Protein AF-D7UZS5-F1 (afdb_monomer_lite)

Foldseek 3Di:
DDPVVVPPQQDDLVLLQQLLCLVVVLCVLLQHDLVLLCVLLVHDSVVNCCSNVVPPDGSVVNLVSLQSSCVSNVHDSCLSSDHSVVSVPDDHDNPDPSHDPPVDVVVVVVVVVVVVVVVPPD

Sequence (122 aa):
MSRKAIQEDIMEDKEKERIAANIAIYMKWNGYTERTFAQATKLSQATLKAITTNKTMKPVKFKKYVEKISANLGLDNEYFTREQAEITAAPIQYSDENKLHLGDEKLSAISLLLKISEIHYK

Structure (mmCIF, N/CA/C/O backbone):
data_AF-D7UZS5-F1
#
_entry.id   AF-D7UZS5-F1
#
loop_
_atom_site.group_PDB
_atom_site.id
_atom_site.type_symbol
_atom_site.label_atom_id
_atom_site.label_alt_id
_atom_site.label_comp_id
_atom_site.label_asym_id
_atom_site.label_entity_id
_atom_site.label_seq_id
_atom_site.pdbx_PDB_ins_code
_atom_site.Cartn_x
_atom_site.Cartn_y
_atom_site.Cartn_z
_atom_site.occupancy
_atom_site.B_iso_or_equiv
_atom_site.auth_seq_id
_atom_site.auth_comp_id
_atom_site.auth_asym_id
_atom_site.auth_atom_id
_atom_site.pdbx_PDB_model_num
ATOM 1 N N . MET A 1 1 ? 31.670 15.719 -12.251 1.00 45.47 1 MET A N 1
ATOM 2 C CA . MET A 1 1 ? 30.822 15.337 -11.102 1.00 45.47 1 MET A CA 1
ATOM 3 C C . MET A 1 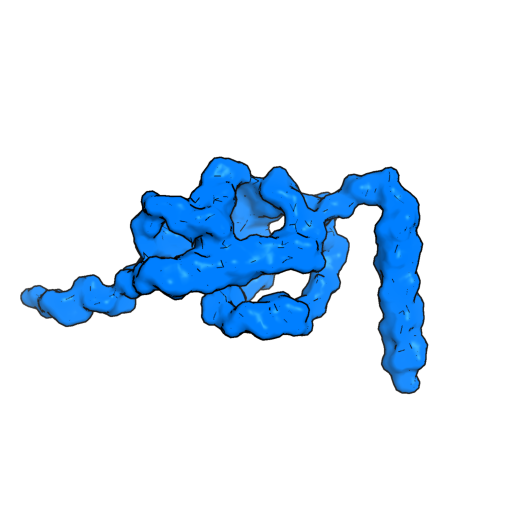1 ? 30.240 13.952 -11.349 1.00 45.47 1 MET A C 1
ATOM 5 O O . MET A 1 1 ? 29.971 13.607 -12.490 1.00 45.47 1 MET A O 1
ATOM 9 N N . SER A 1 2 ? 30.195 13.150 -10.292 1.00 46.78 2 SER A N 1
ATOM 10 C CA . SER A 1 2 ? 30.206 11.683 -10.243 1.00 46.78 2 SER A CA 1
ATOM 11 C C . SER A 1 2 ? 29.033 10.951 -10.925 1.00 46.78 2 SER A C 1
ATOM 13 O O . SER A 1 2 ? 27.880 11.225 -10.616 1.00 46.78 2 SER A O 1
ATOM 15 N N . ARG A 1 3 ? 29.324 9.926 -11.751 1.00 48.44 3 ARG A N 1
ATOM 16 C CA . ARG A 1 3 ? 28.3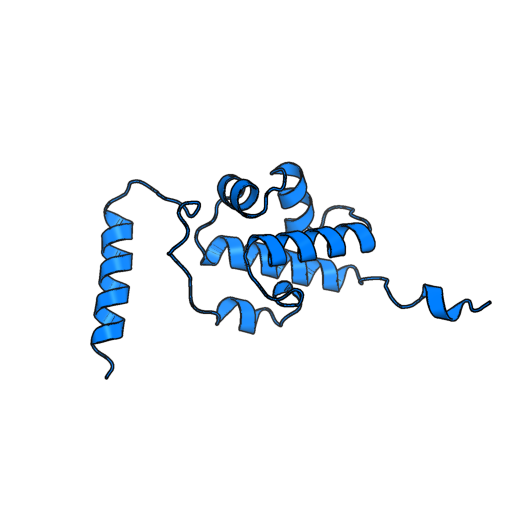44 8.905 -12.199 1.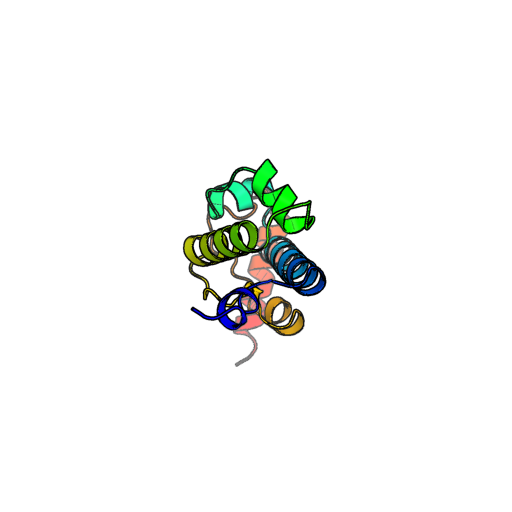00 48.44 3 ARG A CA 1
ATOM 17 C C . ARG A 1 3 ? 27.912 7.950 -11.073 1.00 48.44 3 ARG A C 1
ATOM 19 O O . ARG A 1 3 ? 26.913 7.263 -11.240 1.00 48.44 3 ARG A O 1
ATOM 26 N N . LYS A 1 4 ? 28.610 7.920 -9.925 1.00 42.91 4 LYS A N 1
ATOM 27 C CA . LYS A 1 4 ? 28.224 7.069 -8.780 1.00 42.91 4 LYS A CA 1
ATOM 28 C C . LYS A 1 4 ? 26.938 7.533 -8.086 1.00 42.91 4 LYS A C 1
ATOM 30 O O . LYS A 1 4 ? 26.222 6.691 -7.573 1.00 42.91 4 LYS A O 1
ATOM 35 N N . ALA A 1 5 ? 26.593 8.821 -8.151 1.00 44.00 5 ALA A N 1
ATOM 36 C CA . ALA A 1 5 ? 25.375 9.349 -7.523 1.00 44.00 5 ALA A CA 1
ATOM 37 C C . ALA A 1 5 ? 24.077 9.021 -8.294 1.00 44.00 5 ALA A C 1
ATOM 39 O O . ALA A 1 5 ? 22.988 9.320 -7.821 1.00 44.00 5 ALA A O 1
ATOM 40 N N . ILE A 1 6 ? 24.171 8.428 -9.492 1.00 51.81 6 ILE A N 1
ATOM 41 C CA . ILE A 1 6 ? 22.996 8.053 -10.304 1.00 51.81 6 ILE A CA 1
ATOM 42 C C . ILE A 1 6 ? 22.544 6.610 -9.992 1.00 51.81 6 ILE A C 1
ATOM 44 O O . ILE A 1 6 ? 21.435 6.220 -10.347 1.00 51.81 6 ILE A O 1
ATOM 48 N N . GLN A 1 7 ? 23.367 5.825 -9.288 1.00 45.41 7 GLN A N 1
ATOM 49 C CA . GLN A 1 7 ? 23.107 4.407 -9.017 1.00 45.41 7 GLN A CA 1
ATOM 50 C C . GLN A 1 7 ? 22.282 4.162 -7.733 1.00 45.41 7 GLN A C 1
ATOM 52 O O . GLN A 1 7 ? 21.791 3.057 -7.541 1.00 45.41 7 GLN A O 1
ATOM 57 N N . GLU A 1 8 ? 22.106 5.165 -6.865 1.00 50.44 8 GLU A N 1
ATOM 58 C CA . GLU A 1 8 ? 21.666 4.962 -5.470 1.00 50.44 8 GLU A CA 1
ATOM 59 C C . GLU A 1 8 ? 20.153 5.063 -5.193 1.00 50.44 8 GLU A C 1
ATOM 61 O O . GLU A 1 8 ? 19.758 4.943 -4.041 1.00 50.44 8 GLU A O 1
ATOM 66 N N . ASP A 1 9 ? 19.270 5.224 -6.185 1.00 55.72 9 ASP A N 1
ATOM 67 C CA . ASP A 1 9 ? 17.814 5.255 -5.894 1.00 55.72 9 ASP A CA 1
ATOM 68 C C . ASP A 1 9 ? 16.962 4.580 -6.985 1.00 55.72 9 ASP A C 1
ATOM 70 O O . ASP A 1 9 ? 15.845 4.998 -7.310 1.00 55.72 9 ASP A O 1
ATOM 74 N N . ILE A 1 10 ? 17.503 3.521 -7.599 1.00 60.22 10 ILE A N 1
ATOM 75 C CA . ILE A 1 10 ? 16.723 2.635 -8.468 1.00 60.22 10 ILE A CA 1
ATOM 76 C C . ILE A 1 10 ? 16.123 1.545 -7.584 1.00 60.22 10 ILE A C 1
ATOM 78 O O . ILE A 1 10 ? 16.785 0.572 -7.245 1.00 60.22 10 ILE A O 1
ATOM 82 N N . MET A 1 11 ? 14.853 1.710 -7.217 1.00 69.12 11 MET A N 1
ATOM 83 C CA . MET A 1 11 ? 14.080 0.619 -6.627 1.00 69.12 11 MET A CA 1
ATOM 84 C C . MET A 1 11 ? 13.979 -0.509 -7.658 1.00 69.12 11 MET A C 1
ATOM 86 O O . MET A 1 11 ? 13.442 -0.295 -8.751 1.00 69.12 11 MET A O 1
ATOM 90 N N . GLU A 1 12 ? 14.518 -1.680 -7.323 1.00 78.94 12 GLU A N 1
ATOM 91 C CA . GLU A 1 12 ? 14.425 -2.867 -8.170 1.00 78.94 12 GLU A CA 1
ATOM 92 C C . GLU A 1 12 ? 12.958 -3.270 -8.364 1.00 78.94 12 GLU A C 1
ATOM 94 O O . GLU A 1 12 ? 12.123 -3.091 -7.474 1.00 78.94 12 GLU A O 1
ATOM 99 N N . ASP A 1 13 ? 12.617 -3.843 -9.520 1.00 82.69 13 ASP A N 1
ATOM 100 C CA . ASP A 1 13 ? 11.224 -4.212 -9.794 1.00 82.69 13 ASP A CA 1
ATOM 101 C C . ASP A 1 13 ? 10.686 -5.255 -8.801 1.00 82.69 13 ASP A C 1
ATOM 103 O O . ASP A 1 13 ? 9.529 -5.151 -8.401 1.00 82.69 13 ASP A O 1
ATOM 107 N N . LYS A 1 14 ? 11.536 -6.166 -8.304 1.00 85.81 14 LYS A N 1
ATOM 108 C CA . LYS A 1 14 ? 11.178 -7.119 -7.235 1.00 85.81 14 LYS A CA 1
ATOM 109 C C . LYS A 1 14 ? 10.807 -6.429 -5.923 1.00 85.81 14 LYS A C 1
ATOM 111 O O . LYS A 1 14 ? 9.888 -6.854 -5.229 1.00 85.81 14 LYS A O 1
ATOM 116 N N . GLU A 1 15 ? 11.507 -5.352 -5.589 1.00 87.62 15 GLU A N 1
ATOM 117 C CA . GLU A 1 15 ? 11.249 -4.593 -4.369 1.00 87.62 15 GLU A CA 1
ATOM 118 C C . GLU A 1 15 ? 9.915 -3.843 -4.467 1.00 87.62 15 GLU A C 1
ATOM 120 O O . GLU A 1 15 ? 9.114 -3.842 -3.531 1.00 87.62 15 GLU A O 1
ATOM 125 N N . LYS A 1 16 ? 9.606 -3.296 -5.648 1.00 89.50 16 LYS A N 1
ATOM 126 C CA . LYS A 1 16 ? 8.289 -2.706 -5.922 1.00 89.50 16 LYS A CA 1
ATOM 127 C C . LYS A 1 16 ? 7.164 -3.734 -5.815 1.00 89.50 16 LYS A C 1
ATOM 129 O O . LYS A 1 16 ? 6.119 -3.414 -5.254 1.00 89.50 16 LYS A O 1
ATOM 134 N N . GLU A 1 17 ? 7.365 -4.951 -6.325 1.00 89.81 17 GLU A N 1
ATOM 135 C CA . GLU A 1 17 ? 6.389 -6.045 -6.195 1.00 89.81 17 GLU A CA 1
ATOM 136 C C . GLU A 1 17 ? 6.116 -6.381 -4.731 1.00 89.81 17 GLU A C 1
ATOM 138 O O . GLU A 1 17 ? 4.957 -6.489 -4.330 1.00 89.81 17 GLU A O 1
ATOM 143 N N . ARG A 1 18 ? 7.171 -6.478 -3.919 1.00 90.44 18 ARG A N 1
ATOM 144 C CA . ARG A 1 18 ? 7.064 -6.760 -2.486 1.00 90.44 18 ARG A CA 1
ATOM 145 C C . ARG A 1 18 ? 6.297 -5.667 -1.744 1.00 90.44 18 ARG A C 1
ATOM 147 O O . ARG A 1 18 ? 5.355 -5.964 -1.014 1.00 90.44 18 ARG A O 1
ATOM 154 N N . ILE A 1 19 ? 6.640 -4.400 -1.976 1.00 91.56 19 ILE A N 1
ATOM 155 C CA . ILE A 1 19 ? 5.947 -3.257 -1.363 1.00 91.56 19 ILE A CA 1
ATOM 156 C C . ILE A 1 19 ? 4.479 -3.204 -1.817 1.00 91.56 19 ILE A C 1
ATOM 158 O O . ILE A 1 19 ? 3.581 -2.980 -1.004 1.00 91.56 19 ILE A O 1
ATOM 162 N N . ALA A 1 20 ? 4.205 -3.450 -3.101 1.00 91.94 20 ALA A N 1
ATOM 163 C CA . ALA A 1 20 ? 2.844 -3.509 -3.629 1.00 91.94 20 ALA A CA 1
ATOM 164 C C . ALA A 1 20 ? 2.017 -4.624 -2.963 1.00 91.94 20 ALA A C 1
ATOM 166 O O . ALA A 1 20 ? 0.866 -4.392 -2.581 1.00 91.94 20 ALA A O 1
ATOM 167 N N . ALA A 1 21 ? 2.616 -5.803 -2.768 1.00 91.19 21 ALA A N 1
ATOM 168 C CA . ALA A 1 21 ? 2.002 -6.913 -2.048 1.00 91.19 21 ALA A CA 1
ATOM 169 C C . ALA A 1 21 ? 1.731 -6.557 -0.578 1.00 91.19 21 ALA A C 1
ATOM 171 O O . ALA A 1 21 ? 0.627 -6.797 -0.090 1.00 91.19 21 ALA A O 1
ATOM 172 N N . ASN A 1 22 ? 2.681 -5.910 0.103 1.00 92.38 22 ASN A N 1
ATOM 173 C CA . ASN A 1 22 ? 2.515 -5.439 1.479 1.00 92.38 22 ASN A CA 1
ATOM 174 C C . ASN A 1 22 ? 1.343 -4.455 1.615 1.00 92.38 22 ASN A C 1
ATOM 176 O O . ASN A 1 22 ? 0.530 -4.585 2.531 1.00 92.38 22 ASN A O 1
ATOM 180 N N . ILE A 1 23 ? 1.199 -3.510 0.681 1.00 91.62 23 ILE A N 1
ATOM 181 C CA . ILE A 1 23 ? 0.060 -2.579 0.657 1.00 91.62 23 ILE A CA 1
ATOM 182 C C . ILE A 1 23 ? -1.255 -3.340 0.449 1.00 91.62 23 ILE A C 1
ATOM 184 O O . ILE A 1 23 ? -2.226 -3.102 1.167 1.00 91.62 23 ILE A O 1
ATOM 188 N N . ALA A 1 24 ? -1.296 -4.285 -0.494 1.00 89.94 24 ALA A N 1
ATOM 189 C CA . ALA A 1 24 ? -2.490 -5.089 -0.754 1.00 89.94 24 ALA A CA 1
ATOM 190 C C . ALA A 1 24 ? -2.896 -5.951 0.458 1.00 89.94 24 ALA A C 1
ATOM 192 O O . ALA A 1 24 ? -4.083 -6.087 0.766 1.00 89.94 24 ALA A O 1
ATOM 193 N N . ILE A 1 25 ? -1.917 -6.499 1.179 1.00 88.75 25 ILE A N 1
ATOM 194 C CA . ILE A 1 25 ? -2.129 -7.240 2.426 1.00 88.75 25 ILE A CA 1
ATOM 195 C C . ILE A 1 25 ? -2.688 -6.314 3.494 1.00 88.75 25 ILE A C 1
ATOM 197 O O . ILE A 1 25 ? -3.739 -6.614 4.054 1.00 88.75 25 ILE A O 1
ATOM 201 N N . TYR A 1 26 ? -2.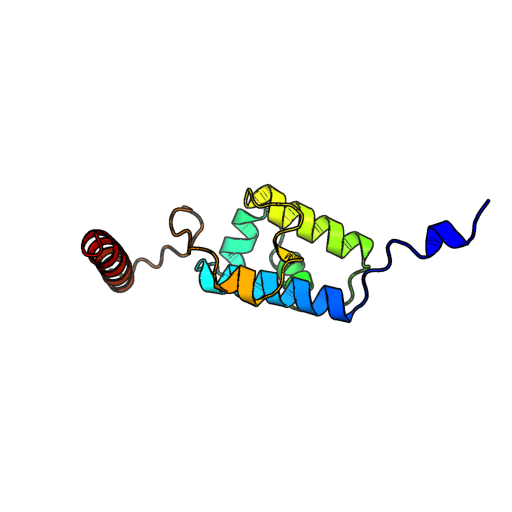052 -5.168 3.726 1.00 89.00 26 TYR A N 1
ATOM 202 C CA . TYR A 1 26 ? -2.525 -4.194 4.702 1.00 89.00 26 TYR A CA 1
ATOM 203 C C . TYR A 1 26 ? -3.978 -3.786 4.438 1.00 89.00 26 TYR A C 1
ATOM 205 O O . TYR A 1 26 ? -4.788 -3.779 5.366 1.00 89.00 26 TYR A O 1
ATOM 213 N N . MET A 1 27 ? -4.329 -3.517 3.173 1.00 88.00 27 MET A N 1
ATOM 214 C CA . MET A 1 27 ? -5.704 -3.224 2.762 1.00 88.00 27 MET A CA 1
ATOM 215 C C . MET A 1 27 ? -6.664 -4.339 3.177 1.00 88.00 27 MET A C 1
ATOM 217 O O . MET A 1 27 ? -7.683 -4.068 3.806 1.00 88.00 27 MET A O 1
ATOM 221 N N . LYS A 1 28 ? -6.330 -5.593 2.853 1.00 84.38 28 LYS A N 1
ATOM 222 C CA . LYS A 1 28 ? -7.182 -6.752 3.138 1.00 84.38 28 LYS A CA 1
ATOM 223 C C . LYS A 1 28 ? -7.355 -6.984 4.640 1.00 84.38 28 LYS A C 1
ATOM 225 O O . LYS A 1 28 ? -8.471 -7.214 5.092 1.00 84.38 28 LYS A O 1
ATOM 230 N N . TRP A 1 29 ? -6.268 -6.907 5.402 1.00 81.69 29 TRP A N 1
ATOM 231 C CA . TRP A 1 29 ? -6.264 -7.185 6.840 1.00 81.69 29 TRP A CA 1
ATOM 232 C C . TRP A 1 29 ? -6.956 -6.097 7.655 1.00 81.69 29 TRP A C 1
ATOM 234 O O . TRP A 1 29 ? -7.631 -6.403 8.628 1.00 81.69 29 TRP A O 1
ATOM 244 N N . ASN A 1 30 ? -6.860 -4.839 7.223 1.00 80.38 30 ASN A N 1
ATOM 245 C CA . ASN A 1 30 ? -7.555 -3.724 7.864 1.00 80.38 30 ASN A CA 1
ATOM 246 C C . ASN A 1 30 ? -8.970 -3.496 7.307 1.00 80.38 30 ASN A C 1
ATOM 248 O O . ASN A 1 30 ? -9.595 -2.489 7.628 1.00 80.38 30 ASN A O 1
ATOM 252 N N . GLY A 1 31 ? -9.483 -4.402 6.466 1.00 79.69 31 GLY A N 1
ATOM 253 C CA . GLY A 1 31 ? -10.851 -4.327 5.955 1.00 79.69 31 GLY A CA 1
ATOM 254 C C . GLY A 1 31 ? -11.105 -3.129 5.037 1.00 79.69 31 GLY A C 1
ATOM 255 O O . GLY A 1 31 ? -12.197 -2.569 5.045 1.00 79.69 31 GLY A O 1
ATOM 256 N N . TYR A 1 32 ? -10.121 -2.703 4.248 1.00 84.69 32 TYR A N 1
ATOM 257 C CA . TYR A 1 32 ? -10.335 -1.698 3.214 1.00 84.69 32 TYR A CA 1
ATOM 258 C C . TYR A 1 32 ? -10.744 -2.337 1.883 1.00 84.69 32 TYR A C 1
ATOM 260 O O . TYR A 1 32 ? -10.190 -3.341 1.439 1.00 84.69 32 TYR A O 1
ATOM 268 N N . THR A 1 33 ? -11.673 -1.685 1.187 1.00 87.38 33 THR A N 1
ATOM 269 C CA . THR A 1 33 ? -11.873 -1.877 -0.257 1.00 87.38 33 THR A CA 1
ATOM 270 C C . THR A 1 33 ? -10.969 -0.922 -1.022 1.00 87.38 33 THR A C 1
ATOM 272 O O . THR A 1 33 ? -10.502 0.066 -0.461 1.00 87.38 33 THR A O 1
ATOM 275 N N . GLU A 1 34 ? -10.781 -1.131 -2.327 1.00 86.38 34 GLU A N 1
ATOM 276 C CA . GLU A 1 34 ? -10.075 -0.153 -3.174 1.00 86.38 34 GLU A CA 1
ATOM 277 C C . GLU A 1 34 ? -10.667 1.259 -3.038 1.00 86.38 34 GLU A C 1
ATOM 279 O O . GLU A 1 34 ? -9.932 2.243 -2.986 1.00 86.38 34 GLU A O 1
ATOM 284 N N . ARG A 1 35 ? -12.000 1.365 -2.925 1.00 86.06 35 ARG A N 1
ATOM 285 C CA . ARG A 1 35 ? -12.696 2.645 -2.763 1.00 86.06 35 ARG A CA 1
ATOM 286 C C . ARG A 1 35 ? -12.395 3.304 -1.426 1.00 86.06 35 ARG A C 1
ATOM 288 O O . ARG A 1 35 ? -12.076 4.488 -1.403 1.00 86.06 35 ARG A O 1
ATOM 295 N N . THR A 1 36 ? -12.527 2.566 -0.332 1.00 86.19 36 THR A N 1
ATOM 296 C CA . THR A 1 36 ? -12.321 3.145 0.996 1.00 86.19 36 THR A CA 1
ATOM 297 C C . THR A 1 36 ? -10.850 3.410 1.288 1.00 86.19 36 THR A C 1
ATOM 299 O O . THR A 1 36 ? -10.515 4.424 1.893 1.00 86.19 36 THR A O 1
ATOM 302 N N . PHE A 1 37 ? -9.948 2.584 0.756 1.00 89.88 37 PHE A N 1
ATOM 303 C CA . PHE A 1 37 ? -8.515 2.849 0.817 1.00 89.88 37 PHE A CA 1
ATOM 304 C C . PHE A 1 37 ? -8.120 4.087 0.003 1.00 89.88 37 PHE A C 1
ATOM 306 O O . PHE A 1 37 ? -7.274 4.866 0.434 1.00 89.88 37 PHE A O 1
ATOM 313 N N . ALA A 1 38 ? -8.753 4.313 -1.155 1.00 89.62 38 ALA A N 1
ATOM 314 C CA . ALA A 1 38 ? -8.572 5.534 -1.948 1.00 89.62 38 ALA A CA 1
ATOM 315 C C . ALA A 1 38 ? -8.941 6.790 -1.158 1.00 89.62 38 ALA A C 1
ATOM 317 O O . ALA A 1 38 ? -8.209 7.779 -1.190 1.00 89.62 38 ALA A O 1
ATOM 318 N N . GLN A 1 39 ? -10.043 6.730 -0.410 1.00 89.19 39 GLN A N 1
ATOM 319 C CA . GLN A 1 39 ? -10.480 7.820 0.457 1.00 89.19 39 GLN A CA 1
ATOM 320 C C . GLN A 1 39 ? -9.492 8.049 1.607 1.00 89.19 39 GLN A C 1
ATOM 322 O O . GLN A 1 39 ? -9.009 9.170 1.762 1.00 89.19 39 GLN A O 1
ATOM 327 N N . ALA A 1 40 ? -9.118 6.989 2.332 1.00 86.81 40 ALA A N 1
ATOM 328 C CA . ALA A 1 40 ? -8.174 7.065 3.450 1.00 86.81 40 ALA A CA 1
ATOM 329 C C . ALA A 1 40 ? -6.803 7.621 3.020 1.00 86.81 40 ALA A C 1
ATOM 331 O O . ALA A 1 40 ? -6.243 8.506 3.658 1.00 86.81 40 ALA A O 1
ATOM 332 N N . THR A 1 41 ? -6.283 7.165 1.878 1.00 90.06 41 THR A N 1
ATOM 333 C CA . THR A 1 41 ? -4.965 7.579 1.362 1.00 90.06 41 THR A CA 1
ATOM 334 C C . THR A 1 41 ? -5.001 8.849 0.513 1.00 90.06 41 THR A C 1
ATOM 336 O O . THR A 1 41 ? -3.948 9.303 0.064 1.00 90.06 41 THR A O 1
ATOM 339 N N . LYS A 1 42 ? -6.183 9.435 0.270 1.00 90.62 42 LYS A N 1
ATOM 340 C CA . LYS A 1 42 ? -6.391 10.600 -0.615 1.00 90.62 42 LYS A CA 1
ATOM 341 C C . LYS A 1 42 ? -5.781 10.414 -2.014 1.00 90.62 42 LYS A C 1
ATOM 343 O O . LYS A 1 42 ? -5.293 11.363 -2.632 1.00 90.62 42 LYS A O 1
ATOM 348 N N . LEU A 1 43 ? -5.799 9.183 -2.522 1.00 90.50 43 LEU A N 1
ATOM 349 C CA . LEU A 1 43 ? -5.348 8.822 -3.866 1.00 90.50 43 LEU A CA 1
ATOM 350 C C . LEU A 1 43 ? -6.542 8.414 -4.729 1.00 90.50 43 LEU A C 1
ATOM 352 O O . LEU A 1 43 ? -7.557 7.945 -4.227 1.00 90.50 43 LEU A O 1
ATOM 356 N N . SER A 1 44 ? -6.433 8.553 -6.052 1.00 91.31 44 SER A N 1
ATOM 357 C CA . SER A 1 44 ? -7.468 8.009 -6.937 1.00 91.31 44 SER A CA 1
ATOM 358 C C . SER A 1 44 ? -7.412 6.479 -6.958 1.00 91.31 44 SER A C 1
ATOM 360 O O . SER A 1 44 ? -6.329 5.893 -6.903 1.00 91.31 44 SER A O 1
ATOM 362 N N . GLN A 1 45 ? -8.565 5.822 -7.121 1.00 89.38 45 GLN A N 1
ATOM 363 C CA . GLN A 1 45 ? -8.638 4.357 -7.245 1.00 89.38 45 GLN A CA 1
ATOM 364 C C . GLN A 1 45 ? -7.740 3.827 -8.371 1.00 89.38 45 GLN A C 1
ATOM 366 O O . GLN A 1 45 ? -7.053 2.826 -8.201 1.00 89.38 45 GLN A O 1
ATOM 371 N N . ALA A 1 46 ? -7.677 4.537 -9.503 1.00 90.06 46 ALA A N 1
ATOM 372 C CA . ALA A 1 46 ? -6.796 4.182 -10.613 1.00 90.06 46 ALA A CA 1
ATOM 373 C C . ALA A 1 46 ? -5.308 4.219 -10.218 1.00 90.06 46 ALA A C 1
ATOM 375 O O . ALA A 1 46 ? -4.539 3.350 -10.628 1.00 90.06 46 ALA A O 1
ATOM 376 N N . THR A 1 47 ? -4.910 5.197 -9.397 1.00 89.88 47 THR A N 1
ATOM 377 C CA . THR A 1 47 ? -3.536 5.305 -8.886 1.00 89.88 47 THR A CA 1
ATOM 378 C C . THR A 1 47 ? -3.233 4.169 -7.919 1.00 89.88 47 THR A C 1
ATOM 380 O O . THR A 1 47 ? -2.208 3.513 -8.072 1.00 89.88 47 THR A O 1
ATOM 383 N N . LEU A 1 48 ? -4.133 3.885 -6.975 1.00 90.31 48 LEU A N 1
ATOM 384 C CA . LEU A 1 48 ? -3.965 2.769 -6.043 1.00 90.31 48 LEU A CA 1
ATOM 385 C C . LEU A 1 48 ? -3.866 1.433 -6.759 1.00 90.31 48 LEU A C 1
ATOM 387 O O . LEU A 1 48 ? -2.949 0.671 -6.485 1.00 90.31 48 LEU A O 1
ATOM 391 N N . LYS A 1 49 ? -4.742 1.190 -7.734 1.00 89.94 49 LYS A N 1
ATOM 392 C CA . LYS A 1 49 ? -4.691 -0.020 -8.550 1.00 89.94 49 LYS A CA 1
ATOM 393 C C . LYS A 1 49 ? -3.361 -0.143 -9.282 1.00 89.94 49 LYS A C 1
ATOM 395 O O . LYS A 1 49 ? -2.817 -1.236 -9.369 1.00 89.94 49 LYS A O 1
ATOM 400 N N . ALA A 1 50 ? -2.807 0.956 -9.795 1.00 90.12 50 ALA A N 1
ATOM 401 C CA . ALA A 1 50 ? -1.488 0.934 -10.425 1.00 90.12 50 ALA A CA 1
ATOM 402 C C . ALA A 1 50 ? -0.362 0.593 -9.432 1.00 90.12 50 ALA A C 1
ATOM 404 O O . ALA A 1 50 ? 0.568 -0.114 -9.809 1.00 90.12 50 ALA A O 1
ATOM 405 N N . ILE A 1 51 ? -0.459 1.058 -8.181 1.00 90.19 51 ILE A N 1
ATOM 406 C CA . ILE A 1 51 ? 0.501 0.756 -7.109 1.00 90.19 51 ILE A CA 1
ATOM 407 C C . ILE A 1 51 ? 0.398 -0.715 -6.698 1.00 90.19 51 ILE A C 1
ATOM 409 O O . ILE A 1 51 ? 1.398 -1.421 -6.748 1.00 90.19 51 ILE A O 1
ATOM 413 N N . THR A 1 52 ? -0.798 -1.200 -6.354 1.00 88.25 52 THR A N 1
ATOM 414 C CA . THR A 1 52 ? -1.006 -2.568 -5.844 1.00 88.25 52 THR A CA 1
ATOM 415 C C . THR A 1 52 ? -0.765 -3.648 -6.894 1.00 88.25 52 THR A C 1
ATOM 417 O O . THR A 1 52 ? -0.405 -4.766 -6.547 1.00 88.25 52 THR A O 1
ATOM 420 N N . THR A 1 53 ? -0.924 -3.327 -8.181 1.00 85.56 53 THR A N 1
ATOM 421 C CA . THR A 1 53 ? -0.621 -4.254 -9.288 1.00 85.56 53 THR A CA 1
ATOM 422 C C . THR A 1 53 ? 0.801 -4.112 -9.832 1.00 85.56 53 THR A C 1
ATOM 424 O O . THR A 1 53 ? 1.115 -4.732 -10.843 1.00 85.56 53 THR A O 1
ATOM 427 N N . ASN A 1 54 ? 1.642 -3.276 -9.208 1.00 79.88 54 ASN A N 1
ATOM 428 C CA . ASN A 1 54 ? 2.984 -2.929 -9.687 1.00 79.88 54 ASN A CA 1
ATOM 429 C C . ASN A 1 54 ? 3.024 -2.562 -11.191 1.00 79.88 54 ASN A C 1
ATOM 431 O O . ASN A 1 54 ? 3.968 -2.874 -11.920 1.00 79.88 54 ASN A O 1
ATOM 435 N N . LYS A 1 55 ? 1.979 -1.898 -11.699 1.00 77.31 55 LYS A N 1
ATOM 436 C CA . LYS A 1 55 ? 1.943 -1.475 -13.105 1.00 77.31 55 LYS A CA 1
ATOM 437 C C . LYS A 1 55 ? 2.994 -0.406 -13.362 1.00 77.31 55 LYS A C 1
ATOM 439 O O . LYS A 1 55 ? 3.253 0.416 -12.492 1.00 77.31 55 LYS A O 1
ATOM 444 N N . THR A 1 56 ? 3.522 -0.409 -14.588 1.00 66.00 56 THR A N 1
ATOM 445 C CA . THR A 1 56 ? 4.619 0.371 -15.199 1.00 66.00 56 THR A CA 1
ATOM 446 C C . THR A 1 56 ? 4.817 1.796 -14.657 1.00 66.00 56 THR A C 1
ATOM 448 O O . THR A 1 56 ? 4.610 2.801 -15.337 1.00 66.00 56 THR A O 1
ATOM 451 N N . MET A 1 57 ? 5.233 1.898 -13.399 1.00 80.75 57 MET A N 1
ATOM 452 C CA . MET A 1 57 ? 5.446 3.149 -12.695 1.00 80.75 57 MET A CA 1
ATOM 453 C C . MET A 1 57 ? 6.934 3.335 -12.462 1.00 80.75 57 MET A C 1
ATOM 455 O O . MET A 1 57 ? 7.636 2.417 -12.029 1.00 80.75 57 MET A O 1
ATOM 459 N N . LYS A 1 58 ? 7.411 4.551 -12.738 1.00 86.19 58 LYS A N 1
ATOM 460 C CA . LYS A 1 58 ? 8.795 4.932 -12.457 1.00 86.19 58 LYS A CA 1
ATOM 461 C C . LYS A 1 58 ? 9.074 4.778 -10.950 1.00 86.19 58 LYS A C 1
ATOM 463 O O . LYS A 1 58 ? 8.262 5.286 -10.171 1.00 86.19 58 LYS A O 1
ATOM 468 N N . PRO A 1 59 ? 10.212 4.185 -10.544 1.00 85.81 59 PRO A N 1
ATOM 469 C CA . PRO A 1 59 ? 10.587 3.979 -9.139 1.00 85.81 59 PRO A CA 1
ATOM 470 C C . PRO A 1 59 ? 10.393 5.210 -8.245 1.00 85.81 59 PRO A C 1
ATOM 472 O O . PRO A 1 59 ? 9.712 5.146 -7.227 1.00 85.81 59 PRO A O 1
ATOM 475 N N . VAL A 1 60 ? 10.871 6.373 -8.696 1.00 87.31 60 VAL A N 1
ATOM 476 C CA . VAL A 1 60 ? 10.742 7.651 -7.972 1.00 87.31 60 VAL A CA 1
ATOM 477 C C . VAL A 1 60 ? 9.280 8.027 -7.709 1.00 87.31 60 VAL A C 1
ATOM 479 O O . VAL A 1 60 ? 8.941 8.566 -6.659 1.00 87.31 60 VAL A O 1
ATOM 482 N N . LYS A 1 61 ? 8.390 7.763 -8.671 1.00 89.00 61 LYS A N 1
ATOM 483 C CA . LYS A 1 61 ? 6.962 8.067 -8.531 1.00 89.00 61 LYS A CA 1
ATOM 484 C C . LYS A 1 61 ? 6.284 7.065 -7.596 1.00 89.00 61 LYS A C 1
ATOM 486 O O . LYS A 1 61 ? 5.442 7.472 -6.804 1.00 89.00 61 LYS A O 1
ATOM 491 N N . PHE A 1 62 ? 6.677 5.795 -7.678 1.00 90.06 62 PHE A N 1
ATOM 492 C CA . PHE A 1 62 ? 6.188 4.734 -6.803 1.00 90.06 62 PHE A CA 1
ATOM 493 C C . PHE A 1 62 ? 6.518 5.037 -5.337 1.00 90.06 62 PHE A C 1
ATOM 495 O O . PHE A 1 62 ? 5.600 5.153 -4.531 1.00 90.06 62 PHE A O 1
ATOM 502 N N . LYS A 1 63 ? 7.792 5.314 -5.027 1.00 89.81 63 LYS A N 1
ATOM 503 C CA . LYS A 1 63 ? 8.266 5.698 -3.686 1.00 89.81 63 LYS A CA 1
ATOM 504 C C . LYS A 1 63 ? 7.464 6.865 -3.097 1.00 89.81 63 LYS A C 1
ATOM 506 O O . LYS A 1 63 ? 6.897 6.737 -2.020 1.00 89.81 63 LYS A O 1
ATOM 511 N N . LYS A 1 64 ? 7.278 7.945 -3.867 1.00 90.62 64 LYS A N 1
ATOM 512 C C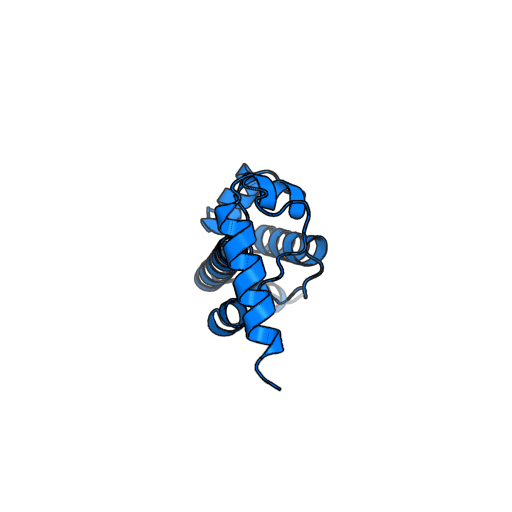A . LYS A 1 64 ? 6.464 9.103 -3.448 1.00 90.62 64 LYS A CA 1
ATOM 513 C C . LYS A 1 64 ? 5.015 8.754 -3.110 1.00 90.62 64 LYS A C 1
ATOM 515 O O . LYS A 1 64 ? 4.404 9.427 -2.285 1.00 90.62 64 LYS A O 1
ATOM 520 N N . TYR A 1 65 ? 4.416 7.777 -3.788 1.00 92.19 65 TYR A N 1
ATOM 521 C CA . TYR A 1 65 ? 3.063 7.350 -3.442 1.00 92.19 65 TYR A CA 1
ATOM 522 C C . TYR A 1 65 ? 3.037 6.469 -2.201 1.00 92.19 65 TYR A C 1
ATOM 524 O O . TYR A 1 65 ? 2.128 6.640 -1.399 1.00 92.19 65 TYR A O 1
ATOM 532 N N . VAL A 1 66 ? 4.017 5.583 -2.024 1.00 91.56 66 VAL A N 1
ATOM 533 C CA . VAL A 1 66 ? 4.155 4.773 -0.805 1.00 91.56 66 VAL A CA 1
ATOM 534 C C . VAL A 1 66 ? 4.300 5.685 0.414 1.00 91.56 66 VAL A C 1
ATOM 536 O O . VAL A 1 66 ? 3.526 5.554 1.354 1.00 91.56 66 VAL A O 1
ATOM 539 N N . GLU A 1 67 ? 5.174 6.692 0.347 1.00 91.62 67 GLU A N 1
ATOM 540 C CA . GLU A 1 67 ? 5.339 7.707 1.400 1.00 91.62 67 GLU A CA 1
ATOM 541 C C . GLU A 1 67 ? 4.025 8.445 1.700 1.00 91.62 67 GLU A C 1
ATOM 543 O O . GLU A 1 67 ? 3.649 8.623 2.856 1.00 91.62 67 GLU A O 1
ATOM 548 N N . LYS A 1 68 ? 3.269 8.838 0.664 1.00 92.00 68 LYS A N 1
ATOM 549 C CA . LYS A 1 68 ? 1.949 9.468 0.844 1.00 92.00 68 LYS A CA 1
ATOM 550 C C . LYS A 1 68 ? 0.931 8.538 1.496 1.00 92.00 68 LYS A C 1
ATOM 552 O O . LYS A 1 68 ? 0.119 9.007 2.288 1.00 92.00 68 LYS A O 1
ATOM 557 N N . ILE A 1 69 ? 0.940 7.257 1.134 1.00 91.75 69 ILE A N 1
ATOM 558 C CA . ILE A 1 69 ? 0.066 6.247 1.735 1.00 91.75 69 ILE A CA 1
ATOM 559 C C . ILE A 1 69 ? 0.413 6.113 3.218 1.00 91.75 69 ILE A C 1
ATOM 561 O O . ILE A 1 69 ? -0.485 6.266 4.041 1.00 91.75 69 ILE A O 1
ATOM 565 N N . SER A 1 70 ? 1.690 5.915 3.560 1.00 90.69 70 SER A N 1
ATOM 566 C CA . SER A 1 70 ? 2.143 5.837 4.953 1.00 90.69 70 SER A CA 1
ATOM 567 C C . SER A 1 70 ? 1.745 7.081 5.746 1.00 90.69 70 SER A C 1
ATOM 569 O O . SER A 1 70 ? 1.090 6.959 6.778 1.00 90.69 70 SER A O 1
ATOM 571 N N . ALA A 1 71 ? 2.028 8.277 5.221 1.00 89.44 71 ALA A N 1
ATOM 572 C CA . ALA A 1 71 ? 1.714 9.535 5.892 1.00 89.44 71 ALA A CA 1
ATOM 573 C C . ALA A 1 71 ? 0.208 9.725 6.140 1.00 89.44 71 ALA A C 1
ATOM 575 O O . ALA A 1 71 ? -0.192 10.121 7.232 1.00 89.44 71 ALA A O 1
ATOM 576 N N . ASN A 1 72 ? -0.644 9.422 5.153 1.00 88.56 72 ASN A N 1
ATOM 577 C CA . ASN A 1 72 ? -2.095 9.570 5.306 1.00 88.56 72 ASN A CA 1
ATOM 578 C C . ASN A 1 72 ? -2.713 8.517 6.236 1.00 88.56 72 ASN A C 1
ATOM 580 O O . ASN A 1 72 ? -3.761 8.774 6.819 1.00 88.56 72 ASN A O 1
ATOM 584 N N . LEU A 1 73 ? -2.066 7.361 6.391 1.00 86.50 73 LEU A N 1
ATOM 585 C CA . LEU A 1 73 ? -2.465 6.322 7.341 1.00 86.50 73 LEU A CA 1
ATOM 586 C C . LEU A 1 73 ? -1.832 6.509 8.732 1.00 86.50 73 LEU A C 1
ATOM 588 O O . LEU A 1 73 ? -2.095 5.707 9.624 1.00 86.50 73 LEU A O 1
ATOM 592 N N . GLY A 1 74 ? -0.994 7.536 8.925 1.00 85.62 74 GLY A N 1
ATOM 593 C CA . GLY A 1 74 ? -0.262 7.757 10.177 1.00 85.62 74 GLY A CA 1
ATOM 594 C C . GLY A 1 74 ? 0.763 6.660 10.489 1.00 85.62 74 GLY A C 1
ATOM 595 O O . GLY A 1 74 ? 1.072 6.418 11.653 1.00 85.62 74 GLY A O 1
ATOM 596 N N . LEU A 1 75 ? 1.254 5.970 9.460 1.00 87.38 75 LEU A N 1
ATOM 597 C CA . LEU A 1 75 ? 2.251 4.911 9.562 1.00 87.38 75 LEU A CA 1
ATOM 598 C C . LEU A 1 75 ? 3.657 5.472 9.344 1.00 87.38 75 LEU A C 1
ATOM 600 O O . LEU A 1 75 ? 3.848 6.524 8.735 1.00 87.38 75 LEU A O 1
ATOM 604 N N . ASP A 1 76 ? 4.648 4.711 9.795 1.00 87.69 76 ASP A N 1
ATOM 605 C CA . ASP A 1 76 ? 6.052 4.959 9.482 1.00 87.69 76 ASP A CA 1
ATOM 606 C C . ASP A 1 76 ? 6.293 4.934 7.957 1.00 87.69 76 ASP A C 1
ATOM 608 O O . ASP A 1 76 ? 5.695 4.138 7.223 1.00 87.69 76 ASP A O 1
ATOM 612 N N . ASN A 1 77 ? 7.185 5.794 7.464 1.00 83.31 77 ASN A N 1
ATOM 613 C CA . ASN A 1 77 ? 7.518 5.887 6.040 1.00 83.31 77 ASN A CA 1
ATOM 614 C C . ASN A 1 77 ? 8.069 4.561 5.502 1.00 83.31 77 ASN A C 1
ATOM 616 O O . ASN A 1 77 ? 7.794 4.192 4.362 1.00 83.31 77 ASN A O 1
ATOM 620 N N . GLU A 1 78 ? 8.779 3.822 6.352 1.00 87.19 78 GLU A N 1
ATOM 621 C CA . GLU A 1 78 ? 9.365 2.518 6.038 1.00 87.19 78 GLU A CA 1
ATOM 622 C C . GLU A 1 78 ? 8.426 1.349 6.369 1.00 87.19 78 GLU A C 1
ATOM 624 O O . GLU A 1 78 ? 8.803 0.186 6.259 1.00 87.19 78 GLU A O 1
ATOM 629 N N . TYR A 1 79 ? 7.177 1.614 6.768 1.00 87.81 79 TYR A N 1
ATOM 630 C CA . TYR A 1 79 ? 6.254 0.552 7.164 1.00 87.81 79 TYR A CA 1
ATOM 631 C C . TYR A 1 79 ? 6.088 -0.493 6.056 1.00 87.81 79 TYR A C 1
ATOM 633 O O . TYR A 1 79 ? 6.309 -1.674 6.288 1.00 87.81 79 TYR A O 1
ATOM 641 N N . PHE A 1 80 ? 5.787 -0.074 4.823 1.00 90.12 80 PHE A N 1
ATOM 642 C CA . PHE A 1 80 ? 5.566 -1.006 3.711 1.00 90.12 80 PHE A CA 1
ATOM 643 C C . PHE A 1 80 ? 6.848 -1.614 3.130 1.00 90.12 80 PHE A C 1
ATOM 645 O O . PHE A 1 80 ? 6.751 -2.533 2.315 1.00 90.12 80 PHE A O 1
ATOM 652 N N . THR A 1 81 ? 8.028 -1.148 3.547 1.00 89.19 81 THR A N 1
ATOM 653 C CA . THR A 1 81 ? 9.317 -1.755 3.185 1.00 89.19 81 THR A CA 1
ATOM 654 C C . THR A 1 81 ? 9.739 -2.852 4.163 1.00 89.19 81 THR A C 1
ATOM 656 O O . THR A 1 81 ? 10.717 -3.547 3.907 1.00 89.19 81 THR A O 1
ATOM 659 N N . ARG A 1 82 ? 9.003 -3.093 5.250 1.00 87.31 82 ARG A N 1
ATOM 660 C CA . ARG A 1 82 ? 9.277 -4.204 6.178 1.00 87.31 82 ARG A CA 1
ATOM 661 C C . ARG A 1 82 ? 8.957 -5.563 5.570 1.00 87.31 82 ARG A C 1
ATOM 663 O O . ARG A 1 82 ? 8.252 -5.653 4.559 1.00 8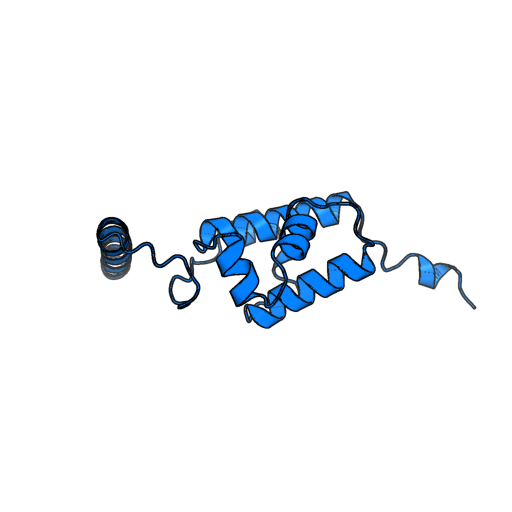7.31 82 ARG A O 1
ATOM 670 N N . GLU A 1 83 ? 9.489 -6.630 6.160 1.00 85.25 83 GLU A N 1
ATOM 671 C CA . GLU A 1 83 ? 9.153 -7.983 5.727 1.00 85.25 83 GLU A CA 1
ATOM 672 C C . GLU A 1 83 ? 7.645 -8.227 5.820 1.00 85.25 83 GLU A C 1
ATOM 674 O O . GLU A 1 83 ? 6.963 -7.754 6.728 1.00 85.25 83 GLU A O 1
ATOM 679 N N . GLN A 1 84 ? 7.110 -8.993 4.871 1.00 82.00 84 GLN A N 1
ATOM 680 C CA . GLN A 1 84 ? 5.675 -9.260 4.796 1.00 82.00 84 GLN A CA 1
ATOM 681 C C . GLN A 1 84 ? 5.131 -9.877 6.096 1.00 82.00 84 GLN A C 1
ATOM 683 O O . GLN A 1 84 ? 4.012 -9.562 6.502 1.00 82.00 84 GLN A O 1
ATOM 688 N N . ALA A 1 85 ? 5.939 -10.710 6.764 1.00 75.50 85 ALA A N 1
ATOM 689 C CA . ALA A 1 85 ? 5.606 -11.320 8.047 1.00 75.50 85 ALA A CA 1
ATOM 690 C C . ALA A 1 85 ? 5.306 -10.269 9.131 1.00 75.50 85 ALA A C 1
ATOM 692 O O . ALA A 1 85 ? 4.349 -10.427 9.889 1.00 75.50 85 ALA A O 1
ATOM 693 N N . GLU A 1 86 ? 6.056 -9.165 9.157 1.00 78.56 86 GLU A N 1
ATOM 694 C CA . GLU A 1 86 ? 5.861 -8.069 10.112 1.00 78.56 86 GLU A CA 1
ATOM 695 C C . GLU A 1 86 ? 4.565 -7.297 9.842 1.00 78.56 86 GLU A C 1
ATOM 697 O O . GLU A 1 86 ? 3.871 -6.904 10.779 1.00 78.56 86 GLU A O 1
ATOM 702 N N . ILE A 1 87 ? 4.191 -7.129 8.568 1.00 77.81 87 ILE A N 1
ATOM 703 C CA . ILE A 1 87 ? 2.920 -6.494 8.182 1.00 77.81 87 ILE A CA 1
ATOM 704 C C . ILE A 1 87 ? 1.736 -7.350 8.631 1.00 77.81 87 ILE A C 1
ATOM 706 O O . ILE A 1 87 ? 0.745 -6.825 9.132 1.00 77.81 87 ILE A O 1
ATOM 710 N N . THR A 1 88 ? 1.836 -8.672 8.466 1.00 72.62 88 THR A N 1
ATOM 711 C CA . THR A 1 88 ? 0.773 -9.609 8.861 1.00 72.62 88 THR A CA 1
ATOM 712 C C . THR A 1 88 ? 0.685 -9.838 10.367 1.00 72.62 88 THR A C 1
ATOM 714 O O . THR A 1 88 ? -0.377 -10.209 10.856 1.00 72.62 88 THR A O 1
ATOM 717 N N . ALA A 1 89 ? 1.777 -9.622 11.103 1.00 70.56 89 ALA A N 1
ATOM 718 C CA . ALA A 1 89 ? 1.804 -9.724 12.561 1.00 70.56 89 ALA A CA 1
ATOM 719 C C . ALA A 1 89 ? 1.310 -8.445 13.258 1.00 70.56 89 ALA A C 1
ATOM 721 O O . ALA A 1 89 ? 1.056 -8.459 14.463 1.00 70.56 89 ALA A O 1
ATOM 722 N N . ALA A 1 90 ? 1.183 -7.334 12.524 1.00 64.25 90 ALA A N 1
ATOM 723 C CA . ALA A 1 90 ? 0.731 -6.072 13.086 1.00 64.25 90 ALA A CA 1
ATOM 724 C C . ALA A 1 90 ? -0.742 -6.160 13.543 1.00 64.25 90 ALA A C 1
ATOM 726 O O . ALA A 1 90 ? -1.583 -6.706 12.821 1.00 64.25 90 ALA A O 1
ATOM 727 N N . PRO A 1 91 ? -1.084 -5.604 14.721 1.00 58.38 91 PRO A N 1
ATOM 728 C CA . PRO A 1 91 ? -2.442 -5.657 15.249 1.00 58.38 91 PRO A CA 1
ATOM 729 C C . PRO A 1 91 ? -3.427 -4.958 14.307 1.00 58.38 91 PRO A C 1
ATOM 731 O O . PRO A 1 91 ? -3.184 -3.842 13.838 1.00 58.38 91 PRO A O 1
ATOM 734 N N . ILE A 1 92 ? -4.559 -5.617 14.042 1.00 62.59 92 ILE A N 1
ATOM 735 C CA . ILE A 1 92 ? -5.596 -5.094 13.151 1.00 62.59 92 ILE A CA 1
ATOM 736 C C . ILE A 1 92 ? -6.249 -3.884 13.817 1.00 62.59 92 ILE A C 1
ATOM 738 O O . ILE A 1 92 ? -6.932 -4.003 14.835 1.00 62.59 92 ILE A O 1
ATOM 742 N N . GLN A 1 93 ? -6.080 -2.704 13.228 1.00 58.38 93 GLN A N 1
ATOM 743 C CA . GLN A 1 93 ? -6.767 -1.516 13.712 1.00 58.38 93 GLN A CA 1
ATOM 744 C C . GLN A 1 93 ? -8.160 -1.471 13.079 1.00 58.38 93 GLN A C 1
ATOM 746 O O . GLN A 1 93 ? -8.280 -1.249 11.883 1.00 58.38 93 GLN A O 1
ATOM 751 N N . TYR A 1 94 ? -9.232 -1.646 13.849 1.00 55.62 94 TYR A N 1
ATOM 752 C CA . TYR A 1 94 ? -10.613 -1.541 13.336 1.00 55.62 94 TYR A CA 1
ATOM 753 C C . TYR A 1 94 ? -11.228 -0.132 13.485 1.00 55.62 94 TYR A C 1
ATOM 755 O O . TYR A 1 94 ? -12.362 0.087 13.081 1.00 55.62 94 TYR A O 1
ATOM 763 N N . SER A 1 95 ? -10.497 0.835 14.051 1.00 52.91 95 SER A N 1
ATOM 764 C CA . SER A 1 95 ? -11.041 2.127 14.519 1.00 52.91 95 SER A CA 1
ATOM 765 C C . SER A 1 95 ? -11.106 3.261 13.474 1.00 52.91 95 SER A C 1
ATOM 767 O O . SER A 1 95 ? -11.118 4.428 13.854 1.00 52.91 95 SER A O 1
ATOM 769 N N . ASP A 1 96 ? -11.106 2.969 12.175 1.00 55.88 96 ASP A N 1
ATOM 770 C CA . ASP A 1 96 ? -11.167 4.022 11.145 1.00 55.88 96 ASP A CA 1
ATOM 771 C C . ASP A 1 96 ? -12.571 4.053 10.531 1.00 55.88 96 ASP A C 1
ATOM 773 O O . ASP A 1 96 ? -13.037 3.035 10.023 1.00 55.88 96 ASP A O 1
ATOM 777 N N . GLU A 1 97 ? -13.231 5.213 10.577 1.00 57.44 97 GLU A N 1
ATOM 778 C CA . GLU A 1 97 ? -14.584 5.453 10.038 1.00 57.44 97 GLU A CA 1
ATOM 779 C C . GLU A 1 97 ? -14.673 5.223 8.518 1.00 57.44 97 GLU A C 1
ATOM 781 O O . GLU A 1 97 ? -15.754 5.105 7.944 1.00 57.44 97 GLU A O 1
ATOM 786 N N . ASN A 1 98 ? -13.526 5.147 7.836 1.00 55.84 98 ASN A N 1
ATOM 787 C CA . ASN A 1 98 ? -13.463 4.805 6.419 1.00 55.84 98 ASN A CA 1
ATOM 788 C C . ASN A 1 98 ? -13.324 3.298 6.173 1.00 55.84 98 ASN A C 1
ATOM 790 O O . ASN A 1 98 ? -13.440 2.861 5.028 1.00 55.84 98 ASN A O 1
ATOM 794 N N . LYS A 1 99 ? -13.055 2.473 7.192 1.00 61.50 99 LYS A N 1
ATOM 795 C CA . LYS A 1 99 ? -13.018 1.009 7.030 1.00 61.50 99 LYS A CA 1
ATOM 796 C C . LYS A 1 99 ? -14.413 0.505 6.710 1.00 61.50 99 LYS A C 1
ATOM 798 O O . LYS A 1 99 ? -15.402 1.204 6.901 1.00 61.50 99 LYS A O 1
ATOM 803 N N . LEU A 1 100 ? -14.488 -0.679 6.112 1.00 50.75 100 LEU A N 1
ATOM 804 C CA . LEU A 1 100 ? -15.735 -1.220 5.597 1.00 50.75 100 LEU A CA 1
ATOM 805 C C . LEU A 1 100 ? -16.808 -1.297 6.699 1.00 50.75 100 LEU A C 1
ATOM 807 O O . LEU A 1 100 ? -16.910 -2.287 7.415 1.00 50.75 100 LEU A O 1
ATOM 811 N N . HIS A 1 101 ? -17.653 -0.274 6.789 1.00 52.00 101 HIS A N 1
ATOM 812 C CA . HIS A 1 101 ? -18.940 -0.343 7.459 1.00 52.00 101 HIS A CA 1
ATOM 813 C C . HIS A 1 101 ? -19.879 -1.129 6.543 1.00 52.00 101 HIS A C 1
ATOM 815 O O . HIS A 1 101 ? -20.779 -0.580 5.909 1.00 52.00 101 HIS A O 1
ATOM 821 N N . LEU A 1 102 ? -19.630 -2.434 6.409 1.00 45.19 102 LEU A N 1
ATOM 822 C CA . LEU A 1 102 ? -20.705 -3.338 6.031 1.00 45.19 102 LEU A CA 1
ATOM 823 C C . LEU A 1 102 ? -21.716 -3.229 7.168 1.00 45.19 102 LEU A C 1
ATOM 825 O O . LEU A 1 102 ? -21.410 -3.609 8.297 1.00 45.19 102 LEU A O 1
ATOM 829 N N . GLY A 1 103 ? -22.885 -2.658 6.886 1.00 44.56 103 GLY A N 1
ATOM 830 C CA . GLY A 1 103 ? -24.048 -2.687 7.769 1.00 44.56 103 GLY A CA 1
ATOM 831 C C . GLY A 1 103 ? -24.591 -4.108 7.927 1.00 44.56 103 GLY A C 1
ATOM 832 O O . GLY A 1 103 ? -25.747 -4.356 7.619 1.00 44.56 103 GLY A O 1
ATOM 833 N N . ASP A 1 104 ? -23.743 -5.035 8.366 1.00 45.41 104 ASP A N 1
ATOM 834 C CA . ASP A 1 104 ? -24.054 -6.429 8.635 1.00 45.41 104 ASP A CA 1
ATOM 835 C C . ASP A 1 104 ? -23.682 -6.720 10.090 1.00 45.41 104 ASP A C 1
ATOM 837 O O . ASP A 1 104 ? -22.509 -6.837 10.463 1.00 45.41 104 ASP A O 1
ATOM 841 N N . GLU A 1 105 ? -24.715 -6.875 10.916 1.00 49.19 105 GLU A N 1
ATOM 842 C CA . GLU A 1 105 ? -24.680 -7.226 12.344 1.00 49.19 105 GLU A CA 1
ATOM 843 C C . GLU A 1 105 ? -23.747 -8.414 12.664 1.00 49.19 105 GLU A C 1
ATOM 845 O O . GLU A 1 105 ? -23.235 -8.548 13.776 1.00 49.19 105 GLU A O 1
ATOM 850 N N . LYS A 1 106 ? -23.445 -9.253 11.667 1.00 50.38 106 LYS A N 1
ATOM 851 C CA . LYS A 1 106 ? -22.572 -10.428 11.775 1.00 50.38 106 LYS A CA 1
ATOM 852 C C . LYS A 1 106 ? -21.107 -10.088 12.064 1.00 50.38 106 LYS A C 1
ATOM 854 O O . LYS A 1 106 ? -20.460 -10.821 12.807 1.00 50.38 106 LYS A O 1
ATOM 859 N N . LEU A 1 107 ? -20.572 -8.991 11.522 1.00 50.50 107 LEU A N 1
ATOM 860 C CA . LEU A 1 107 ? -19.183 -8.587 11.795 1.00 50.50 107 LEU A CA 1
ATOM 861 C C . LEU A 1 107 ? -19.054 -7.791 13.096 1.00 50.50 107 LEU A C 1
ATOM 863 O O . LEU A 1 107 ? -18.030 -7.904 13.766 1.00 50.50 107 LEU A O 1
ATOM 867 N N . SER A 1 108 ? -20.105 -7.068 13.502 1.00 50.22 108 SER A N 1
ATOM 868 C CA . SER A 1 108 ? -20.199 -6.492 14.850 1.00 50.22 108 SER A CA 1
ATOM 869 C C . SER A 1 108 ? -20.075 -7.590 15.906 1.00 50.22 108 SER A C 1
ATOM 871 O O . SER A 1 108 ? -19.252 -7.465 16.808 1.00 50.22 108 SER A O 1
ATOM 873 N N . ALA A 1 109 ? -20.788 -8.708 15.733 1.00 54.12 109 ALA A N 1
ATOM 874 C CA . ALA A 1 109 ? -20.694 -9.857 16.630 1.00 54.12 109 ALA A CA 1
ATOM 875 C C . ALA A 1 109 ? -19.283 -10.473 16.668 1.00 54.12 109 ALA A C 1
ATOM 877 O O . ALA A 1 109 ? -18.785 -10.787 17.746 1.00 54.12 109 ALA A O 1
ATOM 878 N N . ILE A 1 110 ? -18.606 -10.594 15.519 1.00 57.19 110 ILE A N 1
ATOM 879 C CA . ILE A 1 110 ? -17.228 -11.116 15.453 1.00 57.19 110 ILE A CA 1
ATOM 880 C C . ILE A 1 110 ? -16.238 -10.147 16.118 1.00 57.19 110 ILE A C 1
ATOM 882 O O . ILE A 1 110 ? -15.388 -10.575 16.894 1.00 57.19 110 ILE A O 1
ATOM 886 N N . SER A 1 111 ? -16.375 -8.839 15.885 1.00 50.75 111 SER A N 1
ATOM 887 C CA . SER A 1 111 ? -15.560 -7.810 16.544 1.00 50.75 111 SER A CA 1
ATOM 888 C C . SER A 1 111 ? -15.785 -7.782 18.062 1.00 50.75 111 SER A C 1
ATOM 890 O O . SER A 1 111 ? -14.825 -7.658 18.826 1.00 50.75 111 SER A O 1
ATOM 892 N N . LEU A 1 112 ? -17.034 -7.959 18.511 1.00 54.31 112 LEU A N 1
ATOM 893 C CA . LEU A 1 112 ? -17.381 -8.065 19.928 1.00 54.31 112 LEU A CA 1
ATOM 894 C C . LEU A 1 112 ? -16.763 -9.322 20.558 1.00 54.31 112 LEU A C 1
ATOM 896 O O . LEU A 1 112 ? -16.195 -9.242 21.642 1.00 54.31 112 LEU A O 1
ATOM 900 N N . LEU A 1 113 ? -16.828 -10.466 19.867 1.00 56.97 113 LEU A N 1
ATOM 901 C CA . LEU A 1 113 ? -16.243 -11.732 20.319 1.00 56.97 113 LEU A CA 1
ATOM 902 C C . LEU A 1 113 ? -14.717 -11.652 20.456 1.00 56.97 113 LEU A C 1
ATOM 904 O O . LEU A 1 113 ? -14.185 -12.111 21.465 1.00 56.97 113 LEU A O 1
ATOM 908 N N . LEU A 1 114 ? -14.019 -11.017 19.507 1.00 55.53 114 LEU A N 1
ATOM 909 C CA . LEU A 1 114 ? -12.573 -10.794 19.617 1.00 55.53 114 LEU A CA 1
ATOM 910 C C . LEU A 1 114 ? -12.224 -9.909 20.823 1.00 55.53 114 LEU A C 1
ATOM 912 O O . LEU A 1 114 ? -11.374 -10.291 21.626 1.00 55.53 114 LEU A O 1
ATOM 916 N N . LYS A 1 115 ? -12.943 -8.797 21.028 1.00 56.00 115 LYS A N 1
ATOM 917 C CA . LYS A 1 115 ? -12.754 -7.943 22.215 1.00 56.00 115 LYS A CA 1
ATOM 918 C C . LYS A 1 115 ? -13.001 -8.685 23.531 1.00 56.00 115 LYS A C 1
ATOM 920 O O . LYS A 1 115 ? -12.284 -8.460 24.498 1.00 56.00 115 LYS A O 1
ATOM 925 N N . ILE A 1 116 ? -13.997 -9.571 23.588 1.00 51.50 116 ILE A N 1
ATOM 926 C CA . ILE A 1 116 ? -14.279 -10.376 24.789 1.00 51.50 116 ILE A CA 1
ATOM 927 C C . ILE A 1 116 ? -13.166 -11.406 25.032 1.00 51.50 116 ILE A C 1
ATOM 929 O O . ILE A 1 116 ? -12.814 -11.656 26.186 1.00 51.50 116 ILE A O 1
ATOM 933 N N . SER A 1 117 ? -12.584 -11.978 23.973 1.00 50.47 117 SER A N 1
ATOM 934 C CA . SER A 1 117 ? -11.486 -12.947 24.096 1.00 50.47 117 SER A CA 1
ATOM 935 C C . SER A 1 117 ? -10.177 -12.324 24.600 1.00 50.47 117 SER A C 1
ATOM 937 O O . SER A 1 117 ? -9.466 -12.959 25.374 1.00 50.47 117 SER A O 1
ATOM 939 N N . GLU A 1 118 ? -9.904 -11.058 24.267 1.00 52.59 118 GLU A N 1
ATOM 940 C CA . GLU A 1 118 ? -8.736 -10.317 24.770 1.00 52.59 118 GLU A CA 1
ATOM 941 C C . GLU A 1 118 ? -8.848 -9.963 26.263 1.00 52.59 118 GLU A C 1
ATOM 943 O O . GLU A 1 118 ? -7.838 -9.845 26.949 1.00 52.59 118 GLU A O 1
ATOM 948 N N . ILE A 1 119 ? -10.066 -9.841 26.805 1.00 52.38 119 ILE A N 1
ATOM 949 C CA . ILE A 1 119 ? -10.287 -9.542 28.232 1.00 52.38 119 ILE A CA 1
ATOM 950 C C . ILE A 1 119 ? -10.050 -10.780 29.122 1.00 52.38 119 ILE A C 1
ATOM 952 O O . ILE A 1 119 ? -9.769 -10.631 30.310 1.00 52.38 119 ILE A O 1
ATOM 956 N N . HIS A 1 120 ? -10.125 -11.993 28.561 1.00 47.19 120 HIS A N 1
ATOM 957 C CA . HIS A 1 120 ? -10.026 -13.252 29.316 1.00 47.19 120 HIS A CA 1
ATOM 958 C C . HIS A 1 120 ? -8.616 -13.858 29.389 1.00 47.19 120 HIS A C 1
ATOM 960 O O . HIS A 1 120 ? -8.437 -14.859 30.078 1.00 47.19 120 HIS A O 1
ATOM 966 N N . TYR A 1 121 ? -7.615 -13.249 28.751 1.00 40.38 121 TYR A N 1
ATOM 967 C CA . TYR A 1 121 ? -6.205 -13.552 29.010 1.00 40.38 121 TYR A CA 1
ATOM 968 C C . TYR A 1 121 ? -5.583 -12.418 29.837 1.00 40.38 121 TYR A C 1
ATOM 970 O O . TYR A 1 121 ? -4.971 -11.493 29.306 1.00 40.38 121 TYR A O 1
ATOM 978 N N . LYS A 1 122 ? -5.766 -12.499 31.157 1.00 45.19 122 LYS A N 1
ATOM 979 C CA . LYS A 1 122 ? -4.896 -11.869 32.156 1.00 45.19 122 LYS A CA 1
ATOM 980 C C . LYS A 1 122 ? -4.265 -12.953 33.010 1.00 45.19 122 LYS A C 1
ATOM 982 O O . LYS A 1 122 ? -4.998 -13.906 33.349 1.00 45.19 122 LYS A O 1
#

pLDDT: mean 74.33, std 17.38, range [40.38, 92.38]

Radius of gyration: 17.32 Å; chains: 1; bounding box: 56×29×47 Å

Secondary structure (DSSP, 8-state):
--GGGGSTT---HHHHHHHHHHHHHHHHHTT--HHHHHHHHT--HHHHHHHHTT-S--HHHHHHHHHHHHHHTT--TTGGGS-HHHHHHS------TTS-----HHHHHHHHHHHHHHHT--

Organism: NCBI:txid525367

=== Feature glossary ===
Key to the feature types in this record:

pLDDT. pLDDT is the predicted lDDT-Cα score: AlphaFold's confidence that the local environment of each residue (all inter-atomic distances within 15 Å) is correctly placed. It is a per-residue number between 0 and 100, with higher meaning more reliable.

Radius of gyration, Cα contacts, bounding box. The geometric summary reports three shape descriptors. Rg (radius of gyration) measures how spread out the Cα atoms are about their centre of mass; compact globular proteins have small Rg, elongated or unfolded ones large. Cα contacts (<8 Å, |i−j|>4) count long-range residue pairs in spatial proximity — high for tightly packed folds, near zero for rods or random coil. The bounding-box extents give the protein's footprint along x, y, z in Å.

Backbone torsions (φ/ψ). Backbone dihedral angles. Every residue except chain termini has a φ (preceding-C → N → Cα → C) and a ψ (N → Cα → C → next-N). They are reported in degrees following the IUPAC sign convention. Secondary structure is essentially a statement about which (φ, ψ) basin each residue occupies.

Contact-map, Ramachandran, and PAE plots. Plot images: a contact map (which residues are close in 3D, as an N×N binary image), a Ramachandran scatter (backbone torsion angles, revealing secondary-structure composition at a glance), and — for AlphaFold structures — a PAE heatmap (pairwise prediction confidence).

Predicted aligned error. Predicted Aligned Error (PAE) is an AlphaFold confidence matrix: entry (i, j) is the expected error in the position of residue j, in ångströms, when the prediction is superimposed on the true structure at residue i. Low PAE within a block of residues means that block is internally rigid and well-predicted; high PAE between two blocks means their relative placement is uncertain even if each block individually is confident.

Secondary structure (3-state, P-SEA). Three-state secondary structure (P-SEA) collapses the eight DSSP classes into helix (a), strand (b), and coil (c). P-SEA assigns these from Cα geometry alone — distances and angles — without requiring backbone oxygens, so it works on any Cα trace.

Solvent-accessible surface area. Solvent-accessible surface area (SASA) is the area in Å² traced out by the centre of a 1.4 Å probe sphere (a water molecule) rolled over the protein's van der Waals surface (Shrake–Rupley / Lee–Richards construction). Buried residues have near-zero SASA; fully exposed residues can exceed 200 Å². The total SASA scales roughly with the number of surface residues.

Foldseek 3Di. The Foldseek 3Di string encodes local tertiary geometry as a 20-letter alphabet — one character per residue — derived from the relative positions of nearby Cα atoms. Unlike the amino-acid sequence, 3Di is a direct function of the 3D structure, so two proteins with the same fold have similar 3Di strings even at low sequence identity.

B-factor. For experimental (PDB) structures, the B-factor (temperature factor) quantifies the positional spread of each atom in the crystal — a combination of thermal vibration and static disorder — in units of Å². High B-factors mark flexible loops or poorly resolved regions; low B-factors mark the rigid, well-ordered core.

mmCIF coordinates. The mmCIF block holds the 3D Cartesian coordinates of each backbone atom (N, Cα, C, O) in ångströms. mmCIF is the PDB's canonical archive format — a tagged-loop text representation of the atomic model.

InterPro / GO / CATH / organism. Functional annotations link the protein to curated databases. InterPro entries identify conserved domains and families by matching the sequence against member-database signatures (Pfam, PROSITE, CDD, …). Gene Ontology (GO) terms describe molecular function, biological process, and cellular component in a controlled vocabulary. CATH places the structure in a hierarchical fold classification (Class/Architecture/Topology/Homologous-superfamily). The organism is the source species.

Rendered structure images. Structure images are PyMOL renders from six orthogonal camera directions. Cartoon representation draws helices as coils and strands as arrows; sticks shows the backbone as bonds; surface shows the solvent-excluded envelope. Rainbow coloring maps sequence position to hue (blue→red, N→C); chain coloring assigns a distinct color per polypeptide.

Sequence. This is the polypeptide sequence — one letter per residue, N-terminus first. Length ranges from a few dozen residues for small domains to over a thousand for large multi-domain proteins.

Secondary structure (8-state, DSSP). The SS8 string is DSSP's per-residue secondary-structure call. α-helix (H) means an i→i+4 H-bond ladder; β-strand (E) means the residue participates in a β-sheet; 3₁₀ (G) and π (I) are tighter and wider helices; T/S are turns/bends; '-' is loop.

Nearest PDB structures. Structural nearest neighbors (via Foldseek easy-search vs the PDB). Reported per hit: target PDB id, E-value, and alignment TM-score. A TM-score above ~0.5 is the conventional threshold for 'same fold'.